Protein AF-A0A7S3L7G1-F1 (afdb_monomer)

Sequence (173 aa):
QKKRKDGKIVQGILNAWQRHDFYAVLGLRRFFPEGIRLIKGHGGKPGVPQKLNIKNAILKRQWPDVIILRIPTRAIQQAYRTRAVQTHPDKNRDPRTEQAFVAVQDAHKVLSDPELRKAYEMERQTHRLAVRQAWKDRYHKVINTTLRPVLVVLHKVVGPLTVPLVVVGALVF

Foldseek 3Di:
DVQVVLVVLLVQLVVCVVVVNLCSLLVNVPPPDPPPPPDDDDDDDDDDDDDDDPVCVVVVPDDDPDDPDDQDLVNLVVSLVVSLVSLPVVVHVDPSSVVSNVSSVVSSVQCNDPVSVVVSVVVVVVVVVVVVVVVVVVVCCCCVPPVVVVLVVVCVVVPPCSVVVVVVVVVVD

Solvent-accessible surface area (backbone atoms only — not comparable to full-atom values): 10375 Å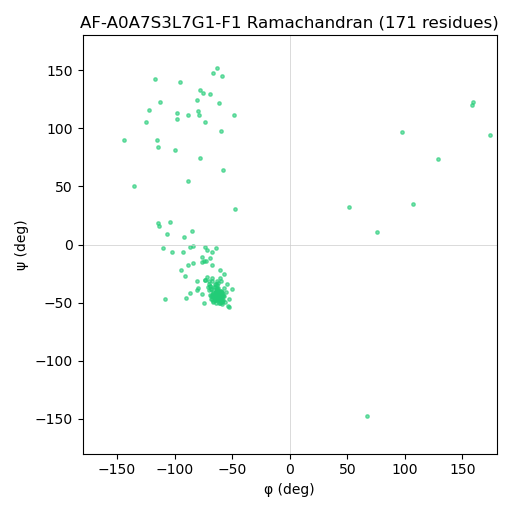² total; per-residue (Å²): 116,66,71,66,53,52,46,53,52,37,51,52,28,45,57,21,49,78,67,72,33,47,50,44,38,44,53,56,73,71,69,78,69,100,66,93,75,82,87,81,91,76,88,84,84,92,84,80,84,92,74,94,60,86,75,58,67,67,66,69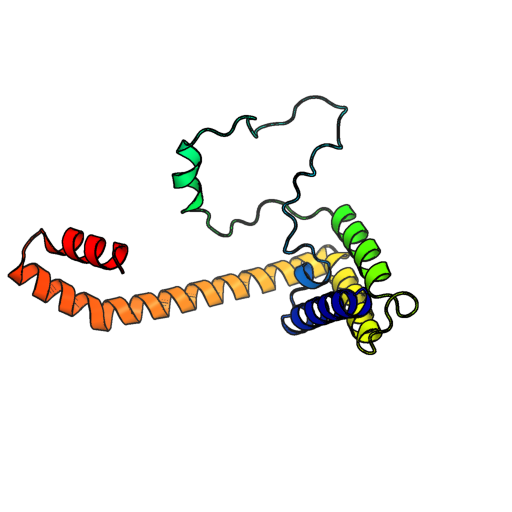,79,71,71,73,96,71,90,82,73,84,80,51,70,67,58,54,53,50,31,39,56,57,45,50,59,64,29,27,61,91,77,27,89,48,88,58,17,59,60,31,32,53,50,41,50,54,30,42,57,42,61,68,38,71,64,53,30,48,54,51,51,50,54,55,47,52,53,53,49,51,55,51,47,54,52,47,54,54,50,53,51,50,40,62,69,58,48,46,59,52,50,53,55,44,31,73,74,59,38,92,55,38,64,62,52,54,53,51,54,67,70,78,106

Nearest PDB structures (foldseek):
  8fe2-assembly2_B  TM=7.410E-01  e=1.344E-02  Homo sapiens
  8glv-assembly1_KA  TM=8.643E-01  e=3.970E-02  Chlamydomonas reinhardtii
  5vso-assembly1_A  TM=6.405E-01  e=1.669E-02  Saccharomyces cerevisiae S288C
  2cug-assembly1_A  TM=5.713E-01  e=1.669E-02  Mus musculus
  8d85-assembly1_D  TM=2.792E-01  e=5.787E+00  Homo sapiens

Mean predicted aligned error: 13.26 Å

pLDDT: mean 70.74, std 21.82, range [24.31, 95.44]

Secondary structure (DSSP, 8-state):
-HHHHHHHHHHHHHHHHHTT-HHHHTTGGG---S-TTS--SSS---S--S---TTHHHHTT-----------HHHHHHHHHHHHHHT-TTT---TTHHHHHHHHHHHHHHHHSHHHHHHHHHHHHHHHHHHHHHHHHHHHHHIIIIIHHHHHHHHHHHGGGHHHHHHHHHHH-

Organism: NCBI:txid265554

Radius of gyration: 23.53 Å; Cα contacts (8 Å, |Δi|>4): 101; chains: 1; bounding box: 49×37×68 Å

InterPro domains:
  IPR001623 DnaJ domain [PF00226] (74-121)
  IPR001623 DnaJ domain [PR00625] (80-95)
  IPR001623 DnaJ domain [PR00625] (96-116)
  IPR001623 DnaJ domain [PS50076] (21-124)
  IPR001623 DnaJ domain [SM00271] (20-116)
  IPR001623 DnaJ domain [cd06257] (68-113)
  IPR036869 Chaperone J-domain superfamily [G3DSA:1.10.287.110] (13-146)
  IPR036869 Chaperone J-domain superfamily [SSF46565] (74-126)
  IPR051100 DnaJ subfamily B/C chaperone co-factors [PTHR43908] (75-123)

Structure (mmCIF, N/CA/C/O backbone):
data_AF-A0A7S3L7G1-F1
#
_entry.id   AF-A0A7S3L7G1-F1
#
loop_
_atom_site.group_PDB
_atom_site.id
_atom_site.type_symbol
_atom_site.label_atom_id
_atom_site.label_alt_id
_atom_site.label_comp_id
_atom_site.label_asym_id
_atom_site.label_entity_id
_atom_site.label_seq_id
_atom_site.pdbx_PDB_ins_code
_atom_site.Cartn_x
_atom_site.Cartn_y
_atom_site.Cartn_z
_atom_site.occupancy
_atom_site.B_iso_or_equiv
_atom_site.auth_seq_id
_atom_site.auth_comp_id
_atom_site.auth_asym_id
_atom_site.auth_atom_id
_atom_site.pdbx_PDB_model_num
ATOM 1 N N . GLN A 1 1 ? -17.525 24.361 6.803 1.00 62.09 1 GLN A N 1
ATOM 2 C CA . GLN A 1 1 ? -16.321 23.794 6.136 1.00 62.09 1 GLN A CA 1
ATOM 3 C C . GLN A 1 1 ? -15.943 22.384 6.620 1.00 62.09 1 GLN A C 1
ATOM 5 O O . GLN A 1 1 ? -15.536 21.581 5.788 1.00 62.09 1 GLN A O 1
ATOM 10 N N . LYS A 1 2 ? -16.108 22.062 7.915 1.00 65.31 2 LYS A N 1
ATOM 11 C CA . LYS A 1 2 ? -15.770 20.762 8.537 1.00 65.31 2 LYS A CA 1
ATOM 12 C C . LYS A 1 2 ? -16.396 19.537 7.827 1.00 65.31 2 LYS A C 1
ATOM 14 O O . LYS A 1 2 ? -15.655 18.747 7.258 1.00 65.31 2 LYS A O 1
ATOM 19 N N . LYS A 1 3 ? -17.725 19.523 7.625 1.00 66.31 3 LYS A N 1
ATOM 20 C CA . LYS A 1 3 ? -18.466 18.461 6.895 1.00 66.31 3 LYS A CA 1
ATOM 21 C C . LYS A 1 3 ? -17.894 18.103 5.506 1.00 66.31 3 LYS A C 1
ATOM 23 O O . LYS A 1 3 ? -17.855 16.938 5.135 1.00 66.31 3 LYS A O 1
ATOM 28 N N . ARG A 1 4 ? -17.411 19.090 4.731 1.00 68.81 4 ARG A N 1
ATOM 29 C CA . ARG A 1 4 ? -16.813 18.854 3.396 1.00 68.81 4 ARG A CA 1
ATOM 30 C C . ARG A 1 4 ? -15.421 18.215 3.472 1.00 68.81 4 ARG A C 1
ATOM 32 O O . ARG A 1 4 ? -15.029 17.522 2.538 1.00 68.81 4 ARG A O 1
ATOM 39 N N . LYS A 1 5 ? -14.652 18.487 4.532 1.00 73.19 5 LYS A N 1
ATOM 40 C CA . LYS A 1 5 ? -13.332 17.874 4.753 1.00 73.19 5 LYS A CA 1
ATOM 41 C C . LYS A 1 5 ? -13.491 16.432 5.237 1.00 73.19 5 LYS A C 1
ATOM 43 O O . LYS A 1 5 ? -12.816 15.552 4.711 1.00 73.19 5 LYS A O 1
ATOM 48 N N . ASP A 1 6 ? -14.433 16.202 6.146 1.00 76.81 6 ASP A N 1
ATOM 49 C CA . ASP A 1 6 ? -14.698 14.889 6.740 1.00 76.81 6 ASP A CA 1
ATOM 50 C C . ASP A 1 6 ? -15.178 13.875 5.684 1.00 76.81 6 ASP A C 1
ATOM 52 O O . ASP A 1 6 ? -14.620 12.782 5.580 1.00 76.81 6 ASP A O 1
ATOM 56 N N . GLY A 1 7 ? -16.092 14.281 4.793 1.00 82.06 7 GLY A N 1
ATOM 57 C CA . GLY A 1 7 ? -16.542 13.428 3.684 1.00 82.06 7 GLY A CA 1
ATOM 58 C C . GLY A 1 7 ? -15.442 13.099 2.663 1.00 82.06 7 GLY A C 1
ATOM 59 O O . GLY A 1 7 ? -15.375 11.983 2.153 1.00 82.06 7 GLY A O 1
ATOM 60 N N . LYS A 1 8 ? -14.498 14.020 2.403 1.00 84.94 8 LYS A N 1
ATOM 61 C CA . LYS A 1 8 ? -13.336 13.739 1.530 1.00 84.94 8 LYS A CA 1
ATOM 62 C C . LYS A 1 8 ? -12.405 12.685 2.130 1.00 84.94 8 LYS A C 1
ATOM 64 O O . LYS A 1 8 ? -11.839 11.884 1.387 1.00 84.94 8 LYS A O 1
ATOM 69 N N . ILE A 1 9 ? -12.229 12.694 3.452 1.00 84.81 9 ILE A N 1
ATOM 70 C CA . ILE A 1 9 ? -11.407 11.704 4.157 1.00 84.81 9 ILE A CA 1
ATOM 71 C C . ILE A 1 9 ? -12.062 10.325 4.065 1.00 84.81 9 ILE A C 1
ATOM 73 O O . ILE A 1 9 ? -11.401 9.377 3.644 1.00 84.81 9 ILE A O 1
ATOM 77 N N . VAL A 1 10 ? -13.355 10.237 4.386 1.00 88.00 10 VAL A N 1
ATOM 78 C CA . VAL A 1 10 ? -14.147 8.998 4.305 1.00 88.00 10 VAL A CA 1
ATOM 79 C C . VAL A 1 10 ? -14.128 8.436 2.887 1.00 88.00 10 VAL A C 1
ATOM 81 O O . VAL A 1 10 ? -13.781 7.273 2.691 1.00 88.00 10 VAL A O 1
ATOM 84 N N . GLN A 1 11 ? -14.370 9.274 1.877 1.00 89.38 11 GLN A N 1
ATOM 85 C CA . GLN A 1 11 ? -14.317 8.837 0.484 1.00 89.38 11 GLN A CA 1
ATOM 86 C C . GLN A 1 11 ? -12.926 8.334 0.079 1.00 89.38 11 GLN A C 1
ATOM 88 O O . GLN A 1 11 ? -12.807 7.333 -0.623 1.00 89.38 11 GLN A O 1
ATOM 93 N N . GLY A 1 12 ? -11.860 9.007 0.523 1.00 87.88 12 GLY A N 1
ATOM 94 C CA . GLY A 1 12 ? -10.489 8.571 0.259 1.00 87.88 12 GLY A CA 1
ATOM 95 C C . GLY A 1 12 ? -10.175 7.203 0.868 1.00 87.88 12 GLY A C 1
ATOM 96 O O . GLY A 1 12 ? -9.491 6.400 0.234 1.00 87.88 12 GLY A O 1
ATOM 97 N N . ILE A 1 13 ? -10.705 6.929 2.062 1.00 89.81 13 ILE A N 1
ATOM 98 C CA . ILE A 1 13 ? -10.568 5.643 2.753 1.00 89.81 13 ILE A CA 1
ATOM 99 C C . ILE A 1 13 ? -11.325 4.542 2.006 1.00 89.81 13 ILE A C 1
ATOM 101 O O . ILE A 1 13 ? -10.747 3.496 1.724 1.00 89.81 13 ILE A O 1
ATOM 105 N N . LEU A 1 14 ? -12.573 4.790 1.608 1.00 91.44 14 LEU A N 1
ATOM 106 C CA . LEU A 1 14 ? -13.373 3.812 0.865 1.00 91.44 14 LEU A CA 1
ATOM 107 C C . LEU A 1 14 ? -12.778 3.499 -0.512 1.00 91.44 14 LEU A C 1
ATOM 109 O O . LEU A 1 14 ? -12.680 2.337 -0.893 1.00 91.44 14 LEU A O 1
ATOM 113 N N . ASN A 1 15 ? -12.283 4.512 -1.227 1.00 91.31 15 ASN A N 1
ATOM 114 C CA . ASN A 1 15 ? -11.596 4.304 -2.503 1.00 91.31 15 ASN A CA 1
ATOM 115 C C . ASN A 1 15 ? -10.296 3.497 -2.334 1.00 91.31 15 ASN A C 1
ATOM 117 O O . ASN A 1 15 ? -9.900 2.758 -3.233 1.00 91.31 15 ASN A O 1
ATOM 121 N N . ALA A 1 16 ? -9.593 3.669 -1.211 1.00 88.19 16 ALA A N 1
ATOM 122 C CA . ALA A 1 16 ? -8.414 2.873 -0.885 1.00 88.19 16 ALA A CA 1
ATOM 123 C C . ALA A 1 16 ? -8.783 1.420 -0.554 1.00 88.19 16 ALA A C 1
ATOM 125 O O . ALA A 1 16 ? -8.084 0.508 -0.995 1.00 88.19 16 ALA A O 1
ATOM 126 N N . TRP A 1 17 ? -9.896 1.212 0.151 1.00 91.62 17 TRP A N 1
ATOM 127 C CA . TRP A 1 17 ? -10.424 -0.118 0.443 1.00 91.62 17 TRP A CA 1
ATOM 128 C C . TRP A 1 17 ? -10.814 -0.860 -0.836 1.00 91.62 17 TRP A C 1
ATOM 130 O O . TRP A 1 17 ? -10.345 -1.970 -1.052 1.00 91.62 17 TRP A O 1
ATOM 140 N N . GLN A 1 18 ? -11.552 -0.222 -1.746 1.00 91.31 18 GLN A N 1
ATOM 141 C CA . GLN A 1 18 ? -11.922 -0.824 -3.036 1.00 91.31 18 GLN A CA 1
ATOM 142 C C . GLN A 1 18 ? -10.714 -1.275 -3.873 1.00 91.31 18 GLN A C 1
ATOM 144 O O . GLN A 1 18 ? -10.828 -2.160 -4.711 1.00 91.31 18 GLN A O 1
ATOM 149 N N . ARG A 1 19 ? -9.544 -0.662 -3.659 1.00 84.38 19 ARG A N 1
ATOM 150 C CA . ARG A 1 19 ? -8.284 -1.014 -4.333 1.00 84.38 19 ARG A CA 1
ATOM 151 C C . ARG A 1 19 ? -7.456 -2.046 -3.566 1.00 84.38 19 ARG A C 1
ATOM 153 O O . ARG A 1 19 ? -6.307 -2.267 -3.939 1.00 84.38 19 ARG A O 1
ATOM 160 N N . HIS A 1 20 ? -7.993 -2.597 -2.478 1.00 87.50 20 HIS A N 1
ATOM 161 C CA . HIS A 1 20 ? -7.287 -3.467 -1.539 1.00 87.50 20 HIS A CA 1
ATOM 162 C C . HIS A 1 20 ? -5.955 -2.865 -1.040 1.00 87.50 20 HIS A C 1
ATOM 164 O O . HIS A 1 20 ? -4.999 -3.583 -0.773 1.00 87.50 20 HIS A O 1
ATOM 170 N N . ASP A 1 21 ? -5.859 -1.532 -0.908 1.00 87.25 21 ASP A N 1
ATOM 171 C CA . ASP A 1 21 ? -4.638 -0.860 -0.438 1.00 87.25 21 ASP A CA 1
ATOM 172 C C . ASP A 1 21 ? -4.756 -0.500 1.052 1.00 87.25 21 ASP A C 1
ATOM 174 O O . ASP A 1 21 ? -5.053 0.640 1.428 1.00 87.25 21 ASP A O 1
ATOM 178 N N . PHE A 1 22 ? -4.497 -1.480 1.922 1.00 89.81 22 PHE A N 1
ATOM 179 C CA . PHE A 1 22 ? -4.603 -1.332 3.382 1.00 89.81 22 PHE A CA 1
ATOM 180 C C . PHE A 1 22 ? -3.670 -0.249 3.953 1.00 89.81 22 PHE A C 1
ATOM 182 O O . PHE A 1 22 ? -4.002 0.432 4.926 1.00 89.81 22 PHE A O 1
ATOM 189 N N . TYR A 1 23 ? -2.528 0.002 3.305 1.00 86.75 23 TYR A N 1
ATOM 190 C CA . TYR A 1 23 ? -1.631 1.093 3.690 1.00 86.75 23 TYR A CA 1
ATOM 191 C C . TYR A 1 23 ? -2.235 2.467 3.387 1.00 86.75 23 TYR A C 1
ATOM 193 O O . TYR A 1 23 ? -2.037 3.422 4.143 1.00 86.75 23 TYR A O 1
ATOM 201 N N . ALA A 1 24 ? -2.982 2.594 2.292 1.00 86.19 24 ALA A N 1
ATOM 202 C CA . ALA A 1 24 ? -3.678 3.827 1.946 1.00 86.19 24 ALA A CA 1
ATOM 203 C C . ALA A 1 24 ? -4.873 4.104 2.866 1.00 86.19 24 ALA A C 1
ATOM 205 O O . ALA A 1 24 ? -5.063 5.258 3.261 1.00 86.19 24 ALA A O 1
ATOM 206 N N . VAL A 1 25 ? -5.596 3.059 3.279 1.00 89.19 25 VAL A N 1
ATOM 207 C CA . VAL A 1 25 ? -6.682 3.135 4.273 1.00 89.19 25 VAL A CA 1
ATOM 208 C C . VAL A 1 25 ? -6.178 3.747 5.587 1.00 89.19 25 VAL A C 1
ATOM 210 O O . VAL A 1 25 ? -6.716 4.754 6.058 1.00 89.19 25 VAL A O 1
ATOM 213 N N . LEU A 1 26 ? -5.057 3.245 6.117 1.00 86.62 26 LEU A N 1
ATOM 214 C CA . LEU A 1 26 ? -4.431 3.803 7.323 1.00 86.62 26 LEU A CA 1
ATOM 215 C C . LEU A 1 26 ? -3.759 5.172 7.099 1.00 86.62 26 LEU A C 1
ATOM 217 O O . LEU A 1 26 ? -3.298 5.802 8.046 1.00 86.62 26 LEU A O 1
ATOM 221 N N . GLY A 1 27 ? -3.711 5.679 5.862 1.00 83.25 27 GLY A N 1
ATOM 222 C CA . GLY A 1 27 ? -3.041 6.941 5.528 1.00 83.25 27 GLY A CA 1
ATOM 223 C C . GLY A 1 27 ? -1.511 6.849 5.489 1.00 83.25 27 GLY A C 1
ATOM 224 O O . GLY A 1 27 ? -0.837 7.868 5.357 1.00 83.25 27 GLY A O 1
ATOM 225 N N . LEU A 1 28 ? -0.957 5.638 5.537 1.00 78.75 28 LEU A N 1
ATOM 226 C CA . LEU A 1 28 ? 0.483 5.374 5.515 1.00 78.75 28 LEU A CA 1
ATOM 227 C C . LEU A 1 28 ? 1.095 5.521 4.109 1.00 78.75 28 LEU A C 1
ATOM 229 O O . LEU A 1 28 ? 2.302 5.677 3.970 1.00 78.75 28 LEU A O 1
ATOM 233 N N . ARG A 1 29 ? 0.273 5.560 3.051 1.00 61.00 29 ARG A N 1
ATOM 234 C CA . ARG A 1 29 ? 0.727 5.721 1.653 1.00 61.00 29 ARG A CA 1
ATOM 235 C C . ARG A 1 29 ? 1.347 7.094 1.335 1.00 61.00 29 ARG A C 1
ATOM 237 O O . ARG A 1 29 ? 2.019 7.232 0.321 1.00 61.00 29 ARG A O 1
ATOM 244 N N . ARG A 1 30 ? 1.105 8.111 2.175 1.00 50.50 30 ARG A N 1
ATOM 245 C CA . ARG A 1 30 ? 1.688 9.468 2.073 1.00 50.50 30 ARG A CA 1
ATOM 246 C C . ARG A 1 30 ? 2.770 9.736 3.129 1.00 50.50 30 ARG A C 1
ATOM 248 O O . ARG A 1 30 ? 3.200 10.876 3.274 1.00 50.50 30 ARG A O 1
ATOM 255 N N . PHE A 1 31 ? 3.201 8.713 3.871 1.00 39.12 31 PHE A N 1
ATOM 256 C CA . PHE A 1 31 ? 4.145 8.853 4.977 1.00 39.12 31 PHE A CA 1
ATOM 257 C C . PHE A 1 31 ? 5.592 9.015 4.467 1.00 39.12 31 PHE A C 1
ATOM 259 O O . PHE A 1 31 ? 6.413 8.114 4.571 1.00 39.12 31 PHE A O 1
ATOM 266 N N . PHE A 1 32 ? 5.901 10.200 3.943 1.00 36.62 32 PHE A N 1
ATOM 267 C CA . PHE A 1 32 ? 7.209 10.839 4.110 1.00 36.62 32 PHE A CA 1
ATOM 268 C C . PHE A 1 32 ? 6.983 12.116 4.929 1.00 36.62 32 PHE A C 1
ATOM 270 O O . PHE A 1 32 ? 6.782 13.186 4.353 1.00 36.62 32 PHE A O 1
ATOM 277 N N . PRO A 1 33 ? 6.930 12.041 6.269 1.00 32.78 33 PRO A N 1
ATOM 278 C CA . PRO A 1 33 ? 7.006 13.225 7.092 1.00 32.78 33 PRO A CA 1
ATOM 279 C C . PRO A 1 33 ? 8.453 13.427 7.546 1.00 32.78 33 PRO A C 1
ATOM 281 O O . PRO A 1 33 ? 9.141 12.488 7.941 1.00 32.78 33 PRO A O 1
ATOM 284 N N . GLU A 1 34 ? 8.860 14.688 7.536 1.00 32.31 34 GLU A N 1
ATOM 285 C CA . GLU A 1 34 ? 9.990 15.370 8.191 1.00 32.31 34 GLU A CA 1
ATOM 286 C C . GLU A 1 34 ? 10.172 15.048 9.709 1.00 32.31 34 GLU A C 1
ATOM 288 O O . GLU A 1 34 ? 10.605 15.875 10.506 1.00 32.31 34 GLU A O 1
ATOM 293 N N . GLY A 1 35 ? 9.800 13.850 10.165 1.00 29.08 35 GLY A N 1
ATOM 294 C CA . GLY A 1 35 ? 9.476 13.514 11.550 1.00 29.08 35 GLY A CA 1
ATOM 295 C C . GLY A 1 35 ? 10.422 12.533 12.241 1.00 29.08 35 GLY A C 1
ATOM 296 O O . GLY A 1 35 ? 10.057 11.993 13.280 1.00 29.08 35 GLY A O 1
ATOM 297 N N . ILE A 1 36 ? 11.645 12.316 11.746 1.00 34.62 36 ILE A N 1
ATOM 298 C CA . ILE A 1 36 ? 12.712 11.652 12.529 1.00 34.62 36 ILE A CA 1
ATOM 299 C C . ILE A 1 36 ? 13.485 12.713 13.338 1.00 34.62 36 ILE A C 1
ATOM 301 O O . ILE A 1 36 ? 14.709 12.840 13.249 1.00 34.62 36 ILE A O 1
ATOM 305 N N . ARG A 1 37 ? 12.775 13.514 14.142 1.00 29.58 37 ARG A N 1
ATOM 306 C CA . ARG A 1 37 ? 13.391 14.451 15.106 1.00 29.58 37 ARG A CA 1
ATOM 307 C C . ARG A 1 37 ? 13.203 14.077 16.579 1.00 29.58 37 ARG A C 1
ATOM 309 O O . ARG A 1 37 ? 13.810 14.730 17.414 1.00 29.58 37 ARG A O 1
ATOM 316 N N . LEU A 1 38 ? 12.475 13.007 16.918 1.00 30.27 38 LEU A N 1
ATOM 317 C CA . LEU A 1 38 ? 12.098 12.728 18.319 1.00 30.27 38 LEU A CA 1
ATOM 318 C C . LEU A 1 38 ? 12.714 11.477 18.965 1.00 30.27 38 LEU A C 1
ATOM 320 O O . LEU A 1 38 ? 12.286 11.077 20.038 1.00 30.27 38 LEU A O 1
ATOM 324 N N . ILE A 1 39 ? 13.765 10.899 18.385 1.00 3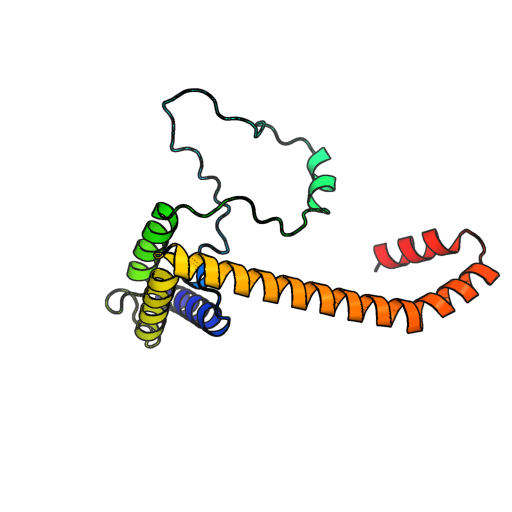0.94 39 ILE A N 1
ATOM 325 C CA . ILE A 1 39 ? 14.620 9.946 19.111 1.00 30.94 39 ILE A CA 1
ATOM 326 C C . ILE A 1 39 ? 16.002 10.591 19.218 1.00 30.94 39 ILE A C 1
ATOM 328 O O . ILE A 1 39 ? 16.816 10.524 18.293 1.00 30.94 39 ILE A O 1
ATOM 332 N N . LYS A 1 40 ? 16.207 11.344 20.303 1.00 28.16 40 LYS A N 1
ATOM 333 C CA . LYS A 1 40 ? 17.500 11.881 20.734 1.00 28.16 40 LYS A CA 1
ATOM 334 C C . LYS A 1 40 ? 17.839 11.159 22.037 1.00 28.16 40 LYS A C 1
ATOM 336 O O . LYS A 1 40 ? 17.045 11.205 22.966 1.00 28.16 40 LYS A O 1
ATOM 341 N N . GLY A 1 41 ? 18.989 10.491 22.067 1.00 29.16 41 GLY A N 1
ATOM 342 C CA . GLY A 1 41 ? 19.507 9.804 23.250 1.00 29.16 41 GLY A CA 1
ATOM 343 C C . GLY A 1 41 ? 19.890 8.361 22.955 1.00 29.16 41 GLY A C 1
ATOM 344 O O . GLY A 1 41 ? 19.125 7.467 23.282 1.00 29.16 41 GLY A O 1
ATOM 345 N N . HIS A 1 42 ? 21.010 8.196 22.248 1.00 27.14 42 HIS A N 1
ATOM 346 C CA . HIS A 1 42 ? 22.030 7.130 22.264 1.00 27.14 42 HIS A CA 1
ATOM 347 C C . HIS A 1 42 ? 22.745 7.207 20.900 1.00 27.14 42 HIS A C 1
ATOM 349 O O . HIS A 1 42 ? 22.104 7.257 19.851 1.00 27.14 42 HIS A O 1
ATOM 355 N N . GLY A 1 43 ? 24.057 7.443 20.951 1.00 31.52 43 GLY A N 1
ATOM 356 C CA . GLY A 1 43 ? 24.860 8.081 19.904 1.00 31.52 43 GLY A CA 1
ATOM 357 C C . GLY A 1 43 ? 24.873 7.395 18.532 1.00 31.52 43 GLY A C 1
ATOM 358 O O . GLY A 1 43 ? 24.887 6.176 18.434 1.00 31.52 43 GLY A O 1
ATOM 359 N N . GLY A 1 44 ? 24.932 8.227 17.481 1.00 24.31 44 GLY A N 1
ATOM 360 C CA . GLY A 1 44 ? 25.263 7.839 16.101 1.00 24.31 44 GLY A CA 1
ATOM 361 C C . GLY A 1 44 ? 24.065 7.613 15.167 1.00 24.31 44 GLY A C 1
ATOM 362 O O . GLY A 1 44 ? 23.511 6.523 15.112 1.00 24.31 44 GLY A O 1
ATOM 363 N N . LYS A 1 45 ? 23.689 8.620 14.359 1.00 28.25 45 LYS A N 1
ATOM 364 C CA . LYS A 1 45 ? 22.785 8.446 13.202 1.00 28.25 45 LYS A CA 1
ATOM 365 C C . LYS A 1 45 ? 23.620 8.330 11.919 1.00 28.25 45 LYS A C 1
ATOM 367 O O . LYS A 1 45 ? 24.209 9.341 11.531 1.00 28.25 45 LYS A O 1
ATOM 372 N N . PRO A 1 46 ? 23.658 7.185 11.218 1.00 27.61 46 PRO A N 1
ATOM 373 C CA . PRO A 1 46 ? 24.278 7.135 9.905 1.00 27.61 46 PRO A CA 1
ATOM 374 C C . PRO A 1 46 ? 23.319 7.709 8.849 1.00 27.61 46 PRO A C 1
ATOM 376 O O . PRO A 1 46 ? 22.301 7.109 8.515 1.00 27.61 46 PRO A O 1
ATOM 379 N N . GLY A 1 47 ? 23.681 8.876 8.306 1.00 30.17 47 GLY A N 1
ATOM 380 C CA . GLY A 1 47 ? 23.742 8.993 6.846 1.00 30.17 47 GLY A CA 1
ATOM 381 C C . GLY A 1 47 ? 22.688 9.794 6.076 1.00 30.17 47 GLY A C 1
ATOM 382 O O . GLY A 1 47 ? 22.423 9.431 4.937 1.00 30.17 47 GLY A O 1
ATOM 383 N N . VAL A 1 48 ? 22.144 10.907 6.586 1.00 32.34 48 VAL A N 1
ATOM 384 C CA . VAL A 1 48 ? 21.566 11.940 5.690 1.00 32.34 48 VAL A CA 1
ATOM 385 C C . VAL A 1 48 ? 22.223 13.295 5.980 1.00 32.34 48 VAL A C 1
ATOM 387 O O . VAL A 1 48 ? 21.944 13.885 7.028 1.00 32.34 48 VAL A O 1
ATOM 390 N N . PRO A 1 49 ? 23.123 13.790 5.107 1.00 29.22 49 PRO A N 1
ATOM 391 C CA . PRO A 1 49 ? 23.790 15.067 5.313 1.00 29.22 49 PRO A CA 1
ATOM 392 C C . PRO A 1 49 ? 22.819 16.242 5.156 1.00 29.22 49 PRO A C 1
ATOM 394 O O . PRO A 1 49 ? 22.087 16.379 4.176 1.00 29.22 49 PRO A O 1
ATOM 397 N N . GLN A 1 50 ? 22.847 17.111 6.162 1.00 45.66 50 GLN A N 1
ATOM 398 C CA . GLN A 1 50 ? 22.179 18.402 6.192 1.00 45.66 50 GLN A CA 1
ATOM 399 C C . GLN A 1 50 ? 22.934 19.370 5.274 1.00 45.66 50 GLN A C 1
ATOM 401 O O . GLN A 1 50 ? 24.020 19.806 5.641 1.00 45.66 50 GLN A O 1
ATOM 406 N N . LYS A 1 51 ? 22.377 19.675 4.095 1.00 29.47 51 LYS A N 1
ATOM 407 C CA . LYS A 1 51 ? 22.416 20.969 3.368 1.00 29.47 51 LYS A CA 1
ATOM 408 C C . LYS A 1 51 ? 22.118 20.732 1.883 1.00 29.47 51 LYS A C 1
ATOM 410 O O . LYS A 1 51 ? 22.774 19.949 1.206 1.00 29.47 51 LYS A O 1
ATOM 415 N N . LEU A 1 52 ? 21.086 21.413 1.394 1.00 36.34 52 LEU A N 1
ATOM 416 C CA . LEU A 1 52 ? 20.553 21.297 0.041 1.00 36.34 52 LEU A CA 1
ATOM 417 C C . LEU A 1 52 ? 21.432 22.112 -0.929 1.00 36.34 52 LEU A C 1
ATOM 419 O O . LEU A 1 52 ? 21.484 23.332 -0.818 1.00 36.34 52 LEU A O 1
ATOM 423 N N . ASN A 1 53 ? 22.119 21.455 -1.870 1.00 34.91 53 ASN A N 1
ATOM 424 C CA . ASN A 1 53 ? 22.833 22.102 -2.979 1.00 34.91 53 ASN A CA 1
ATOM 425 C C . ASN A 1 53 ? 22.199 21.655 -4.315 1.00 34.91 53 ASN A C 1
ATOM 427 O O . ASN A 1 53 ? 21.771 20.507 -4.458 1.00 34.91 53 ASN A O 1
ATOM 431 N N . ILE A 1 54 ? 22.111 22.567 -5.285 1.00 40.25 54 ILE A N 1
ATOM 432 C CA . ILE A 1 54 ? 21.245 22.560 -6.485 1.00 40.25 54 ILE A CA 1
ATOM 433 C C . ILE A 1 54 ? 21.561 21.402 -7.469 1.00 40.25 54 ILE A C 1
ATOM 435 O O . ILE A 1 54 ? 20.818 21.139 -8.410 1.00 40.25 54 ILE A O 1
ATOM 439 N N . LYS A 1 55 ? 22.583 20.584 -7.190 1.00 37.81 55 LYS A N 1
ATOM 440 C CA . LYS A 1 55 ? 22.888 19.335 -7.917 1.00 37.81 55 LYS A CA 1
ATOM 441 C C . LYS A 1 55 ? 21.863 18.203 -7.683 1.00 37.81 55 LYS A C 1
ATOM 443 O O . LYS A 1 55 ? 21.831 17.236 -8.441 1.00 37.81 55 LYS A O 1
ATOM 448 N N . ASN A 1 56 ? 20.962 18.344 -6.705 1.00 43.97 56 ASN A N 1
ATOM 449 C CA . ASN A 1 56 ? 19.915 17.358 -6.384 1.00 43.97 56 ASN A CA 1
ATOM 450 C C . ASN A 1 56 ? 18.743 17.297 -7.389 1.00 43.97 56 ASN A C 1
ATOM 452 O O . ASN A 1 56 ? 17.849 16.462 -7.235 1.00 43.97 56 ASN A O 1
ATOM 456 N N . ALA A 1 57 ? 18.726 18.147 -8.421 1.00 37.69 57 ALA A N 1
ATOM 457 C CA . ALA A 1 57 ? 17.702 18.098 -9.466 1.00 37.69 57 ALA A CA 1
ATOM 458 C C . ALA A 1 57 ? 17.837 16.855 -10.372 1.00 37.69 57 ALA A C 1
ATOM 460 O O . ALA A 1 57 ? 16.829 16.305 -10.812 1.00 37.69 57 ALA A O 1
ATOM 461 N N . ILE A 1 58 ? 19.062 16.359 -10.586 1.00 35.78 58 ILE A N 1
ATOM 462 C CA . ILE A 1 58 ? 19.339 15.215 -11.476 1.00 35.78 58 ILE A CA 1
ATOM 463 C C . ILE A 1 58 ? 19.040 13.876 -10.778 1.00 35.78 58 ILE A C 1
ATOM 465 O O . ILE A 1 58 ? 18.523 12.948 -11.396 1.00 35.78 58 ILE A O 1
ATOM 469 N N . LEU A 1 59 ? 19.219 13.803 -9.455 1.00 36.94 59 LEU A N 1
ATOM 470 C CA . LEU A 1 59 ? 18.901 12.610 -8.659 1.00 36.94 59 LEU A CA 1
ATOM 471 C C . LEU A 1 59 ? 17.395 12.368 -8.474 1.00 36.94 59 LEU A C 1
ATOM 473 O O . LEU A 1 59 ? 17.013 11.265 -8.102 1.00 36.94 59 LEU A O 1
ATOM 477 N N . LYS A 1 60 ? 16.512 13.337 -8.757 1.00 39.28 60 LYS A N 1
ATOM 478 C CA . LYS A 1 60 ? 15.048 13.135 -8.688 1.00 39.28 60 LYS A CA 1
ATOM 479 C C . LYS A 1 60 ? 14.475 12.313 -9.847 1.00 39.28 60 LYS A C 1
ATOM 481 O O . LYS A 1 60 ? 13.336 11.867 -9.745 1.00 39.28 60 LYS A O 1
ATOM 486 N N . ARG A 1 61 ? 15.224 12.102 -10.936 1.00 32.81 61 ARG A N 1
ATOM 487 C CA . ARG A 1 61 ? 14.694 11.475 -12.162 1.00 32.81 61 ARG A CA 1
ATOM 488 C C . ARG A 1 61 ? 14.876 9.953 -12.223 1.00 32.81 61 ARG A C 1
ATOM 490 O O . ARG A 1 61 ? 14.325 9.318 -13.114 1.00 32.81 61 ARG A O 1
ATOM 497 N N . GLN A 1 62 ? 15.589 9.366 -11.261 1.00 34.25 62 GLN A N 1
ATOM 498 C CA . GLN A 1 62 ? 15.961 7.949 -11.264 1.00 34.25 62 GLN A CA 1
ATOM 499 C C . GLN A 1 62 ? 15.740 7.291 -9.896 1.00 34.25 62 GLN A C 1
ATOM 501 O O . GLN A 1 62 ? 16.628 6.639 -9.360 1.00 34.25 62 GLN A O 1
ATOM 506 N N . TRP A 1 63 ? 14.554 7.447 -9.309 1.00 32.38 63 TRP A N 1
ATOM 507 C CA . TRP A 1 63 ? 14.164 6.585 -8.190 1.00 32.38 63 TRP A CA 1
ATOM 508 C C . TRP A 1 63 ? 13.280 5.460 -8.728 1.00 32.38 63 TRP A C 1
ATOM 510 O O . TRP A 1 63 ? 12.136 5.717 -9.108 1.00 32.38 63 TRP A O 1
ATOM 520 N N . PRO A 1 64 ? 13.774 4.210 -8.795 1.00 30.64 64 PRO A N 1
ATOM 521 C CA . PRO A 1 64 ? 12.877 3.075 -8.855 1.00 30.64 64 PRO A CA 1
ATOM 522 C C . PRO A 1 64 ? 12.066 3.034 -7.555 1.00 30.64 64 PRO A C 1
ATOM 524 O O . PRO A 1 64 ? 12.521 3.487 -6.510 1.00 30.64 64 PRO A O 1
ATOM 527 N N . ASP A 1 65 ? 10.862 2.481 -7.632 1.00 37.38 65 ASP A N 1
ATOM 528 C CA . ASP A 1 65 ? 9.982 2.141 -6.512 1.00 37.38 65 ASP A CA 1
ATOM 529 C C . ASP A 1 65 ? 10.638 1.158 -5.509 1.00 37.38 65 ASP A C 1
ATOM 531 O O . ASP A 1 65 ? 10.203 0.013 -5.360 1.00 37.38 65 ASP A O 1
ATOM 535 N N . VAL A 1 66 ? 11.717 1.560 -4.839 1.00 41.47 66 VAL A N 1
ATOM 536 C CA . VAL A 1 66 ? 12.453 0.707 -3.907 1.00 41.47 66 VAL A CA 1
ATOM 537 C C . VAL A 1 66 ? 11.838 0.842 -2.518 1.00 41.47 66 VAL A C 1
ATOM 539 O O . VAL A 1 66 ? 11.888 1.876 -1.856 1.00 41.47 66 VAL A O 1
ATOM 542 N N . ILE A 1 67 ? 11.227 -0.263 -2.108 1.00 51.44 67 ILE A N 1
ATOM 543 C CA . ILE A 1 67 ? 10.779 -0.602 -0.764 1.00 51.44 67 ILE A CA 1
ATOM 544 C C . ILE A 1 67 ? 11.996 -0.590 0.166 1.00 51.44 67 ILE A C 1
ATOM 546 O O . ILE A 1 67 ? 12.715 -1.577 0.231 1.00 51.44 67 ILE A O 1
ATOM 550 N N . ILE A 1 68 ? 12.245 0.495 0.896 1.00 42.16 68 ILE A N 1
ATOM 551 C CA . ILE A 1 68 ? 13.136 0.460 2.064 1.00 42.16 68 ILE A CA 1
ATOM 552 C C . ILE A 1 68 ? 12.560 1.414 3.096 1.00 42.16 68 ILE A C 1
ATOM 554 O O . ILE A 1 68 ? 12.810 2.609 3.060 1.00 42.16 68 ILE A O 1
ATOM 558 N N . LEU A 1 69 ? 11.697 0.870 3.947 1.00 52.12 69 LEU A N 1
ATOM 559 C CA . LEU A 1 69 ? 11.575 1.137 5.380 1.00 52.12 69 LEU A CA 1
ATOM 560 C C . LEU A 1 69 ? 10.328 0.361 5.808 1.00 52.12 69 LEU A C 1
ATOM 562 O O . LEU A 1 69 ? 9.194 0.813 5.654 1.00 52.12 69 LEU A O 1
ATOM 566 N N . ARG A 1 70 ? 10.542 -0.868 6.286 1.00 69.00 70 ARG A N 1
ATOM 567 C CA . ARG A 1 70 ? 9.511 -1.678 6.940 1.00 69.00 70 ARG A CA 1
ATOM 568 C C . ARG A 1 70 ? 8.814 -0.804 7.982 1.00 69.00 70 ARG A C 1
ATOM 570 O O . ARG A 1 70 ? 9.429 -0.422 8.974 1.00 69.00 70 ARG A O 1
ATOM 577 N N . ILE A 1 71 ? 7.546 -0.464 7.747 1.00 74.06 71 ILE A N 1
ATOM 578 C CA . ILE A 1 71 ? 6.786 0.392 8.666 1.00 74.06 71 ILE A CA 1
ATOM 579 C C . ILE A 1 71 ? 6.712 -0.336 10.017 1.00 74.06 71 ILE A C 1
ATOM 581 O O . ILE A 1 71 ? 6.231 -1.476 10.041 1.00 74.06 71 ILE A O 1
ATOM 585 N N . PRO A 1 72 ? 7.194 0.254 11.125 1.00 82.38 72 PRO A N 1
ATOM 586 C CA . PRO A 1 72 ? 7.186 -0.419 12.417 1.00 82.38 72 PRO A CA 1
ATOM 587 C C . PRO A 1 72 ? 5.747 -0.610 12.902 1.00 82.38 72 PRO A C 1
ATOM 589 O O . PRO A 1 72 ? 4.893 0.248 12.678 1.00 82.38 72 PRO A O 1
ATOM 592 N N . THR A 1 73 ? 5.476 -1.697 13.626 1.00 82.56 73 THR A N 1
ATOM 593 C CA . THR A 1 73 ? 4.133 -2.017 14.149 1.00 82.56 73 THR A CA 1
ATOM 594 C C . THR A 1 73 ? 3.549 -0.872 14.983 1.00 82.56 73 THR A C 1
ATOM 596 O O . THR A 1 73 ? 2.363 -0.573 14.891 1.00 82.56 73 THR A O 1
ATOM 599 N N . ARG A 1 74 ? 4.401 -0.132 15.711 1.00 81.62 74 ARG A N 1
ATOM 600 C CA . ARG A 1 74 ? 4.008 1.077 16.458 1.00 81.62 74 ARG A CA 1
ATOM 601 C C . ARG A 1 74 ? 3.418 2.174 15.561 1.00 81.62 74 ARG A C 1
ATOM 603 O O . ARG A 1 74 ? 2.437 2.801 15.942 1.00 81.62 74 ARG A O 1
ATOM 610 N N . ALA A 1 75 ? 3.976 2.388 14.367 1.00 82.38 75 ALA A N 1
ATOM 611 C CA . ALA A 1 75 ? 3.457 3.381 13.423 1.00 82.38 75 ALA A CA 1
ATOM 612 C C . ALA A 1 75 ? 2.111 2.949 12.823 1.00 82.38 75 ALA A C 1
ATOM 614 O O . ALA A 1 75 ? 1.242 3.790 12.605 1.00 82.38 75 ALA A O 1
ATOM 615 N N . ILE A 1 76 ? 1.906 1.644 12.618 1.00 85.12 76 ILE A N 1
ATOM 616 C CA . ILE A 1 76 ? 0.622 1.080 12.170 1.00 85.12 76 ILE A CA 1
ATOM 617 C C . ILE A 1 76 ? -0.449 1.292 13.242 1.00 85.12 76 ILE A C 1
ATOM 619 O O . ILE A 1 76 ? -1.523 1.811 12.943 1.00 85.12 76 ILE A O 1
ATOM 623 N N . GLN A 1 77 ? -0.132 0.982 14.501 1.00 87.31 77 GLN A N 1
ATOM 624 C CA . GLN A 1 77 ? -1.034 1.209 15.633 1.00 87.31 77 GLN A CA 1
ATOM 625 C C . GLN A 1 77 ? -1.362 2.697 15.816 1.00 87.31 77 GLN A C 1
ATOM 627 O O . GLN A 1 77 ? -2.512 3.056 16.065 1.00 87.31 77 GLN A O 1
ATOM 632 N N . GLN A 1 78 ? -0.372 3.581 15.664 1.00 87.25 78 GLN A N 1
ATOM 633 C CA . GLN A 1 78 ? -0.589 5.024 15.739 1.00 87.25 78 GLN A CA 1
ATOM 634 C C . GLN A 1 78 ? -1.505 5.515 14.611 1.00 87.25 78 GLN A C 1
ATOM 636 O O . GLN A 1 78 ? -2.464 6.239 14.876 1.00 87.25 78 GLN A O 1
ATOM 641 N N . ALA A 1 79 ? -1.252 5.085 13.374 1.00 86.94 79 ALA A N 1
ATOM 642 C CA . ALA A 1 79 ? -2.075 5.435 12.223 1.00 86.94 79 ALA A CA 1
ATOM 643 C C . ALA A 1 79 ? -3.517 4.927 12.369 1.00 86.94 79 ALA A C 1
ATOM 645 O O . ALA A 1 79 ? -4.456 5.673 12.087 1.00 86.94 79 ALA A O 1
ATOM 646 N N . TYR A 1 80 ? -3.698 3.708 12.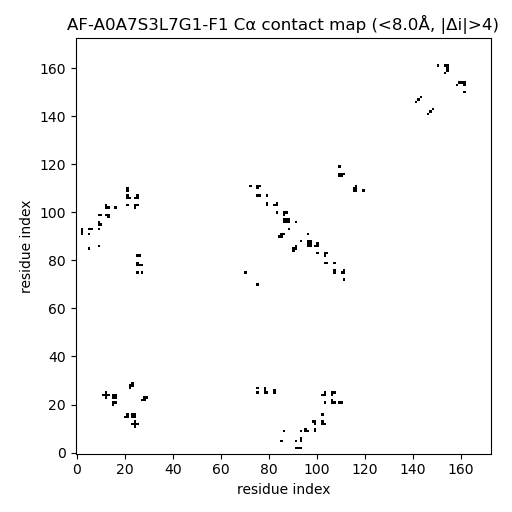889 1.00 91.94 80 TYR A N 1
ATOM 647 C CA . TYR A 1 80 ? -5.011 3.163 13.227 1.00 91.94 80 TYR A CA 1
ATOM 648 C C . TYR A 1 80 ? -5.743 4.039 14.243 1.00 91.94 80 TYR A C 1
ATOM 650 O O . TYR A 1 80 ? -6.858 4.470 13.966 1.00 91.94 80 TYR A O 1
ATOM 658 N N . ARG A 1 81 ? -5.109 4.393 15.370 1.00 90.81 81 ARG A N 1
ATOM 659 C CA . ARG A 1 81 ? -5.726 5.266 16.388 1.00 90.81 81 ARG A CA 1
ATOM 660 C C . ARG A 1 81 ? -6.147 6.611 15.798 1.00 90.81 81 ARG A C 1
ATOM 662 O O . ARG A 1 81 ? -7.258 7.075 16.043 1.00 90.81 81 ARG A O 1
ATOM 669 N N . THR A 1 82 ? -5.287 7.228 14.987 1.00 89.50 82 THR A N 1
ATOM 670 C CA . THR A 1 82 ? -5.604 8.498 14.323 1.00 89.50 82 THR A CA 1
ATOM 671 C C . THR A 1 82 ? -6.776 8.357 13.353 1.00 89.50 82 THR A C 1
ATOM 673 O O . THR A 1 82 ? -7.668 9.206 13.353 1.00 89.50 82 THR A O 1
ATOM 676 N N . ARG A 1 83 ? -6.805 7.296 12.540 1.00 89.81 83 ARG A N 1
ATOM 677 C CA . ARG A 1 83 ? -7.889 7.058 11.579 1.00 89.81 83 ARG A CA 1
ATOM 678 C C . ARG A 1 83 ? -9.205 6.696 12.252 1.00 89.81 83 ARG A C 1
ATOM 680 O O . ARG A 1 83 ? -10.209 7.299 11.900 1.00 89.81 83 ARG A O 1
ATOM 687 N N . ALA A 1 84 ? -9.182 5.831 13.259 1.00 91.06 84 ALA A N 1
ATOM 688 C CA . ALA A 1 84 ? -10.350 5.437 14.039 1.00 91.06 84 ALA A CA 1
ATOM 689 C C . ALA A 1 84 ? -11.074 6.651 14.641 1.00 91.06 84 ALA A C 1
ATOM 691 O O . ALA A 1 84 ? -12.295 6.734 14.583 1.00 91.06 84 ALA A O 1
ATOM 692 N N . VAL A 1 85 ? -10.328 7.641 15.148 1.00 90.06 85 VAL A N 1
ATOM 693 C CA . VAL A 1 85 ? -10.913 8.887 15.671 1.00 90.06 85 VAL A CA 1
ATOM 694 C C . VAL A 1 85 ? -11.514 9.760 14.560 1.00 90.06 85 VAL A C 1
ATOM 696 O O . VAL A 1 85 ? -12.528 10.418 14.784 1.00 90.06 85 VAL A O 1
ATOM 699 N N . GLN A 1 86 ? -10.906 9.787 13.371 1.00 87.31 86 GLN A N 1
ATOM 700 C CA . GLN A 1 86 ? -11.401 10.561 12.221 1.00 87.31 86 GLN A CA 1
ATOM 701 C C . GLN A 1 86 ? -12.648 9.942 11.578 1.00 87.31 86 GLN A C 1
ATOM 703 O O . GLN A 1 86 ? -13.471 10.665 11.018 1.00 87.31 86 GLN A O 1
ATOM 708 N N . THR A 1 87 ? -12.777 8.620 11.646 1.00 88.94 87 THR A N 1
ATOM 709 C CA . THR A 1 87 ? -13.905 7.861 11.099 1.00 88.94 87 THR A CA 1
ATOM 710 C C . THR A 1 87 ? -14.870 7.395 12.187 1.00 88.94 87 THR A C 1
ATOM 712 O O . THR A 1 87 ? -15.614 6.453 11.963 1.00 88.94 87 THR A O 1
ATOM 715 N N . HIS A 1 88 ? -14.864 8.002 13.375 1.00 86.62 88 HIS A N 1
ATOM 716 C CA . HIS A 1 88 ? -15.823 7.643 14.418 1.00 86.62 88 HIS A CA 1
ATOM 717 C C . HIS A 1 88 ? -17.198 8.273 14.116 1.00 86.62 88 HIS A C 1
ATOM 719 O O . HIS A 1 88 ? -17.235 9.481 13.852 1.00 86.62 88 HIS A O 1
ATOM 725 N N . PRO A 1 89 ? -18.318 7.525 14.205 1.00 86.25 89 PRO A N 1
ATOM 726 C CA . PRO A 1 89 ? -19.659 8.030 13.872 1.00 86.25 89 PRO A CA 1
ATOM 727 C C . PRO A 1 89 ? -20.088 9.236 14.725 1.00 86.25 89 PRO A C 1
ATOM 729 O O . PRO A 1 89 ? -20.747 10.142 14.230 1.00 86.25 89 PRO A O 1
ATOM 732 N N . ASP A 1 90 ? -19.635 9.312 15.980 1.00 87.56 90 ASP A N 1
ATOM 733 C CA . ASP A 1 90 ? -19.876 10.477 16.852 1.00 87.56 90 ASP A CA 1
ATOM 734 C C . ASP A 1 90 ? -19.193 11.768 16.346 1.00 87.56 90 ASP A C 1
ATOM 736 O O . ASP A 1 90 ? -19.741 12.868 16.415 1.00 87.56 90 ASP A O 1
ATOM 740 N N . LYS A 1 91 ? -17.985 11.652 15.775 1.00 82.38 91 LYS A N 1
ATOM 741 C CA . LYS A 1 91 ? -17.188 12.814 15.339 1.00 82.38 91 LYS A CA 1
ATOM 742 C C . LYS A 1 91 ? -17.446 13.206 13.890 1.00 82.38 91 LYS A C 1
ATOM 744 O O . LYS A 1 91 ? -17.260 14.376 13.542 1.00 82.38 91 LYS A O 1
ATOM 749 N N . ASN A 1 92 ? -17.852 12.252 13.055 1.00 83.00 92 ASN A N 1
ATOM 750 C CA . ASN A 1 92 ? -18.087 12.446 11.635 1.00 83.00 92 ASN A CA 1
ATOM 751 C C . ASN A 1 92 ? -19.527 12.067 11.270 1.00 83.00 92 ASN A C 1
ATOM 753 O O . ASN A 1 92 ? -19.927 10.914 11.354 1.00 83.00 92 ASN A O 1
ATOM 757 N N . ARG A 1 93 ? -20.290 13.068 10.819 1.00 82.69 93 ARG A N 1
ATOM 758 C CA . ARG A 1 93 ? -21.717 12.947 10.475 1.00 82.69 93 ARG A CA 1
ATOM 759 C C . ARG A 1 93 ? -21.966 12.437 9.047 1.00 82.69 93 ARG A C 1
AT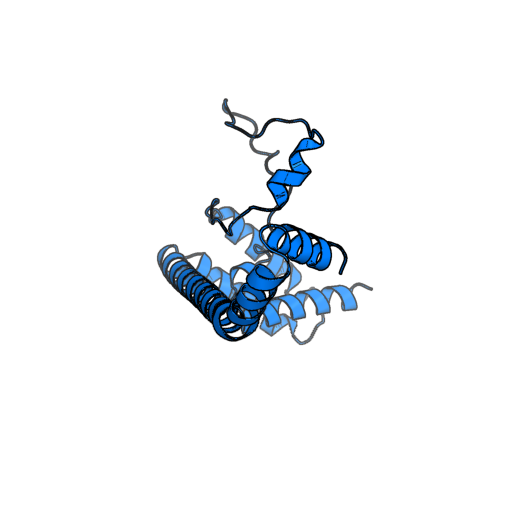OM 761 O O . ARG A 1 93 ? -23.071 12.600 8.534 1.00 82.69 93 ARG A O 1
ATOM 768 N N . ASP A 1 94 ? -20.945 11.937 8.353 1.00 85.69 94 ASP A N 1
ATOM 769 C CA . ASP A 1 94 ? -21.112 11.342 7.024 1.00 85.69 94 ASP A CA 1
ATOM 770 C C . ASP A 1 94 ? -21.743 9.940 7.160 1.00 85.69 94 ASP A C 1
ATOM 772 O O . ASP A 1 94 ? -21.235 9.142 7.950 1.00 85.69 94 ASP A O 1
ATOM 776 N N . PRO A 1 95 ? -22.807 9.599 6.408 1.00 87.06 95 PRO A N 1
ATOM 777 C CA . PRO A 1 95 ? -23.430 8.271 6.469 1.00 87.06 95 PRO A CA 1
ATOM 778 C C . PRO A 1 95 ? -22.471 7.134 6.090 1.00 87.06 95 PRO A C 1
ATOM 780 O O . PRO A 1 95 ? -22.672 5.991 6.482 1.00 87.06 95 PRO A O 1
ATOM 783 N N . ARG A 1 96 ? -21.397 7.430 5.349 1.00 90.12 96 ARG A N 1
ATOM 784 C CA . ARG A 1 96 ? -20.382 6.450 4.938 1.00 90.12 96 ARG A CA 1
ATOM 785 C C . ARG A 1 96 ? -19.300 6.214 5.999 1.00 90.12 96 ARG A C 1
ATOM 787 O O . ARG A 1 96 ? -18.383 5.421 5.783 1.00 90.12 96 ARG A O 1
ATOM 794 N N . THR A 1 97 ? -19.379 6.912 7.132 1.00 90.94 97 THR A N 1
ATOM 795 C CA . THR A 1 97 ? -18.390 6.849 8.218 1.00 90.94 97 THR A CA 1
ATOM 796 C C . THR A 1 97 ? -18.278 5.450 8.811 1.00 90.94 97 THR A C 1
ATOM 798 O O . THR A 1 97 ? -17.164 4.981 9.028 1.00 90.94 97 THR A O 1
ATOM 801 N N . GLU A 1 98 ? -19.405 4.767 9.013 1.00 91.25 98 GLU A N 1
ATOM 802 C CA . GLU A 1 98 ? -19.435 3.402 9.546 1.00 91.25 98 GLU A CA 1
ATOM 803 C C . GLU A 1 98 ? -18.663 2.436 8.641 1.00 91.25 98 GLU A C 1
ATOM 805 O O . GLU A 1 98 ? -17.753 1.746 9.096 1.00 91.25 98 GLU A O 1
ATOM 810 N N . GLN A 1 99 ? -18.922 2.486 7.332 1.00 93.25 99 GLN A N 1
ATOM 811 C CA . GLN A 1 99 ? -18.183 1.693 6.349 1.00 93.25 99 GLN A CA 1
ATOM 812 C C . GLN A 1 99 ? -16.683 2.018 6.393 1.00 93.25 99 GLN A C 1
ATOM 814 O O . GLN A 1 99 ? -15.851 1.120 6.473 1.00 93.25 99 GLN A O 1
ATOM 819 N N . ALA A 1 100 ? -16.301 3.297 6.407 1.00 92.69 100 ALA A N 1
ATOM 820 C CA . ALA A 1 100 ? -14.887 3.665 6.485 1.00 92.69 100 ALA A CA 1
ATOM 821 C C . ALA A 1 100 ? -14.217 3.212 7.794 1.00 92.69 100 ALA A C 1
ATOM 823 O O . ALA A 1 100 ? -13.026 2.901 7.786 1.00 92.69 100 ALA A O 1
ATOM 824 N N . PHE A 1 101 ? -14.953 3.152 8.904 1.00 94.12 101 PHE A N 1
ATOM 825 C CA . PHE A 1 101 ? -14.442 2.640 10.172 1.00 94.12 101 PHE A CA 1
ATOM 826 C C . PHE A 1 101 ? -14.171 1.135 10.110 1.00 94.12 101 PHE A C 1
ATOM 828 O O . PHE A 1 101 ? -13.084 0.709 10.502 1.00 94.12 101 PHE A O 1
ATOM 835 N N . VAL A 1 102 ? -15.093 0.353 9.538 1.00 94.50 102 VAL A N 1
ATOM 836 C CA . VAL A 1 102 ? -14.880 -1.084 9.284 1.00 94.50 102 VAL A CA 1
ATOM 837 C C . VAL A 1 102 ? -13.648 -1.290 8.393 1.00 94.50 102 VAL A C 1
ATOM 839 O O . VAL A 1 102 ? -12.767 -2.073 8.742 1.00 94.50 102 VAL A O 1
ATOM 842 N N . ALA A 1 103 ? -13.498 -0.486 7.332 1.00 94.88 103 ALA A N 1
ATOM 843 C CA . ALA A 1 103 ? -12.318 -0.500 6.460 1.00 94.88 103 ALA A CA 1
ATOM 844 C C . ALA A 1 103 ? -11.005 -0.357 7.243 1.00 94.88 103 ALA A C 1
ATOM 846 O O . ALA A 1 103 ? -10.026 -1.067 7.007 1.00 94.88 103 ALA A O 1
ATOM 847 N N . VAL A 1 104 ? -10.975 0.613 8.162 1.00 95.06 104 VAL A N 1
ATOM 848 C CA . VAL A 1 104 ? -9.806 0.939 8.984 1.00 95.06 104 VAL A CA 1
ATOM 849 C C . VAL A 1 104 ? -9.500 -0.187 9.970 1.00 95.06 104 VAL A C 1
ATOM 851 O O . VAL A 1 104 ? -8.323 -0.493 10.180 1.00 95.06 104 VAL A O 1
ATOM 854 N N . GLN A 1 105 ? -10.524 -0.822 10.544 1.00 95.44 105 GLN A N 1
ATOM 855 C CA . GLN A 1 105 ? -10.350 -1.988 11.410 1.00 95.44 105 GLN A CA 1
ATOM 856 C C . GLN A 1 105 ? -9.778 -3.180 10.648 1.00 95.44 105 GLN A C 1
ATOM 858 O O . GLN A 1 105 ? -8.802 -3.772 11.106 1.00 95.44 105 GLN A O 1
ATOM 863 N N . ASP A 1 106 ? -10.327 -3.505 9.481 1.00 95.19 106 ASP A N 1
ATOM 864 C CA . ASP A 1 106 ? -9.872 -4.648 8.687 1.00 95.19 106 ASP A CA 1
ATOM 865 C C . ASP A 1 106 ? -8.449 -4.442 8.162 1.00 95.19 106 ASP A C 1
ATOM 867 O O . ASP A 1 106 ? -7.606 -5.334 8.280 1.00 95.19 106 ASP A O 1
ATOM 871 N N . ALA A 1 107 ? -8.124 -3.226 7.709 1.00 94.12 107 ALA A N 1
ATOM 872 C CA . ALA A 1 107 ? -6.753 -2.864 7.360 1.00 94.12 107 ALA A CA 1
ATOM 873 C C . ALA A 1 107 ? -5.792 -3.030 8.547 1.00 94.12 107 ALA A C 1
ATOM 875 O O . ALA A 1 107 ? -4.671 -3.507 8.369 1.00 94.12 107 ALA A O 1
ATOM 876 N N . HIS A 1 108 ? -6.208 -2.657 9.763 1.00 94.75 108 HIS A N 1
ATOM 877 C CA . HIS A 1 108 ? -5.391 -2.869 10.954 1.00 94.75 108 HIS A CA 1
ATOM 878 C C . HIS A 1 108 ? -5.236 -4.355 11.283 1.00 94.75 108 HIS A C 1
ATOM 880 O O . HIS A 1 108 ? -4.113 -4.760 11.552 1.00 94.75 108 HIS A O 1
ATOM 886 N N . LYS A 1 109 ? -6.296 -5.174 11.217 1.00 94.81 109 LYS A N 1
ATOM 887 C CA . LYS A 1 109 ? -6.211 -6.625 11.472 1.00 94.81 109 LYS A CA 1
ATOM 888 C C . LYS A 1 109 ? -5.129 -7.268 10.599 1.00 94.81 109 LYS A C 1
ATOM 890 O O . LYS A 1 109 ? -4.188 -7.844 11.137 1.00 94.81 109 LYS A O 1
ATOM 895 N N . VAL A 1 110 ? -5.189 -7.041 9.284 1.00 93.50 110 VAL A N 1
ATOM 896 C CA . VAL A 1 110 ? -4.222 -7.590 8.314 1.00 93.50 110 VAL A CA 1
ATOM 897 C C . VAL A 1 110 ? -2.804 -7.054 8.535 1.00 93.50 110 VAL A C 1
ATOM 899 O O . VAL A 1 110 ? -1.841 -7.804 8.438 1.00 93.50 110 VAL A O 1
ATOM 902 N N . LEU A 1 111 ? -2.646 -5.759 8.834 1.00 90.12 111 LEU A N 1
ATOM 903 C CA . LEU A 1 111 ? -1.322 -5.140 8.994 1.00 90.12 111 LEU A CA 1
ATOM 904 C C . LEU A 1 111 ? -0.710 -5.320 10.394 1.00 90.12 111 LEU A C 1
ATOM 906 O O . LEU A 1 111 ? 0.487 -5.066 10.569 1.00 90.12 111 LEU A O 1
ATOM 910 N N . SER A 1 112 ? -1.518 -5.695 11.386 1.00 90.38 112 SER A N 1
ATOM 911 C CA . SER A 1 112 ? -1.085 -5.910 12.770 1.00 90.38 112 SER A CA 1
ATOM 912 C C . SER A 1 112 ? -0.412 -7.265 12.963 1.00 90.38 112 SER A C 1
ATOM 914 O O . SER A 1 112 ? 0.585 -7.337 13.684 1.00 90.38 112 SER A O 1
ATOM 916 N N . ASP A 1 113 ? -0.910 -8.297 12.281 1.00 93.12 113 ASP A N 1
ATOM 917 C CA . ASP A 1 113 ? -0.334 -9.635 12.283 1.00 93.12 113 ASP A CA 1
ATOM 918 C C . ASP A 1 113 ? 0.858 -9.704 11.304 1.00 93.12 113 ASP A C 1
ATOM 920 O O . ASP A 1 113 ? 0.713 -9.354 10.127 1.00 93.12 113 ASP A O 1
ATOM 924 N N . PRO A 1 114 ? 2.057 -10.116 11.758 1.00 89.56 114 PRO A N 1
ATOM 925 C CA . PRO A 1 114 ? 3.234 -10.206 10.900 1.00 89.56 114 PRO 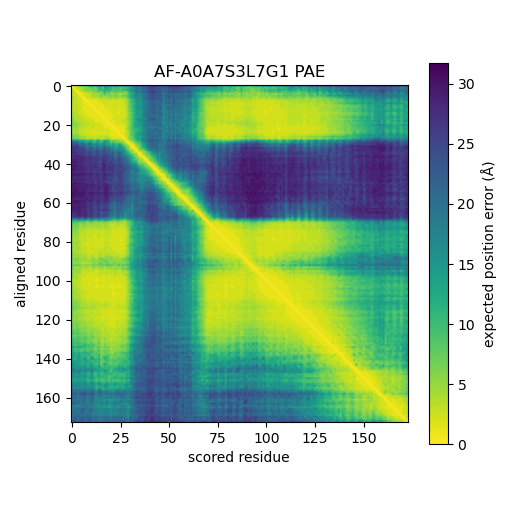A CA 1
ATOM 926 C C . PRO A 1 114 ? 3.084 -11.200 9.738 1.00 89.56 114 PRO A C 1
ATOM 928 O O . PRO A 1 114 ? 3.649 -10.942 8.669 1.00 89.56 114 PRO A O 1
ATOM 931 N N . GLU A 1 115 ? 2.352 -12.300 9.909 1.00 91.44 115 GLU A N 1
ATOM 932 C CA . GLU A 1 115 ? 2.169 -13.319 8.871 1.00 91.44 115 GLU A CA 1
ATOM 933 C C . GLU A 1 115 ? 1.206 -12.828 7.790 1.00 91.44 115 GLU A C 1
ATOM 935 O O . GLU A 1 115 ? 1.562 -12.807 6.606 1.00 91.44 115 GLU A O 1
ATOM 940 N N . LEU A 1 116 ? 0.036 -12.323 8.196 1.00 91.81 116 LEU A N 1
ATOM 941 C CA . LEU A 1 116 ? -0.950 -11.746 7.273 1.00 91.81 116 LEU A CA 1
ATOM 942 C C . LEU A 1 116 ? -0.376 -10.544 6.524 1.00 91.81 116 LEU A C 1
ATOM 944 O O . LEU A 1 116 ? -0.564 -10.400 5.313 1.00 91.81 116 LEU A O 1
ATOM 948 N N . ARG A 1 117 ? 0.394 -9.704 7.222 1.00 89.75 117 ARG A N 1
ATOM 949 C CA . ARG A 1 117 ? 1.081 -8.571 6.609 1.00 89.75 117 ARG A CA 1
ATOM 950 C C . ARG A 1 117 ? 2.071 -9.022 5.544 1.00 89.75 117 ARG A C 1
ATOM 952 O O . ARG A 1 117 ? 2.139 -8.391 4.490 1.00 89.75 117 ARG A O 1
ATOM 959 N N . LYS A 1 118 ? 2.847 -10.074 5.810 1.00 87.81 118 LYS A N 1
ATOM 960 C CA . LYS A 1 118 ? 3.821 -10.603 4.848 1.00 87.81 118 LYS A CA 1
ATOM 961 C C . LYS A 1 118 ? 3.114 -11.150 3.609 1.00 87.81 118 LYS A C 1
ATOM 963 O O . LYS A 1 118 ? 3.526 -10.813 2.502 1.00 87.81 118 LYS A O 1
ATOM 968 N N . ALA A 1 119 ? 2.043 -11.923 3.788 1.00 89.25 119 ALA A N 1
ATOM 969 C CA .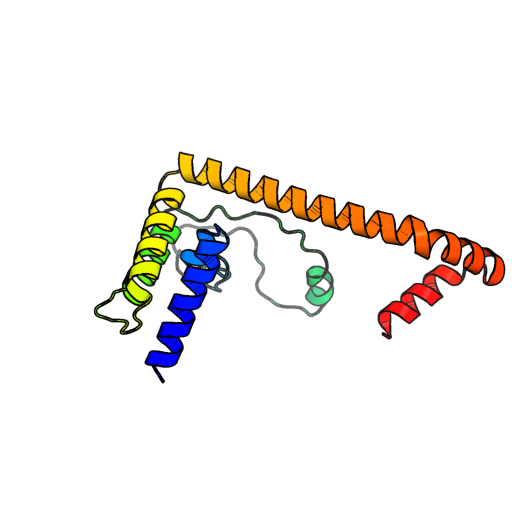 ALA A 1 119 ? 1.238 -12.444 2.683 1.00 89.25 119 ALA A CA 1
ATOM 970 C C . ALA A 1 119 ? 0.668 -11.308 1.813 1.00 89.25 119 ALA A C 1
ATOM 972 O O . ALA A 1 119 ? 0.875 -11.292 0.599 1.00 89.25 119 ALA A O 1
ATOM 973 N N . TYR A 1 120 ? 0.067 -10.296 2.444 1.00 89.00 120 TYR A N 1
ATOM 974 C CA . TYR A 1 120 ? -0.437 -9.106 1.757 1.00 89.00 120 TYR A CA 1
ATOM 975 C C . TYR A 1 120 ? 0.672 -8.321 1.032 1.00 89.00 120 TYR A C 1
ATOM 977 O O . TYR A 1 120 ? 0.497 -7.874 -0.102 1.00 89.00 120 TYR A O 1
ATOM 985 N N . GLU A 1 121 ? 1.837 -8.133 1.660 1.00 87.88 121 GLU A N 1
ATOM 986 C CA . GLU A 1 121 ? 2.968 -7.448 1.027 1.00 87.88 121 GLU A CA 1
ATOM 987 C C . GLU A 1 121 ? 3.495 -8.211 -0.193 1.00 87.88 121 GLU A C 1
ATOM 989 O O . GLU A 1 121 ? 3.822 -7.570 -1.194 1.00 87.88 121 GLU A O 1
ATOM 994 N N . MET A 1 122 ? 3.544 -9.545 -0.136 1.00 85.94 122 MET A N 1
ATOM 995 C CA . MET A 1 122 ? 3.937 -10.389 -1.267 1.00 85.94 122 MET A CA 1
ATOM 996 C C . MET A 1 122 ? 2.949 -10.257 -2.427 1.00 85.94 122 MET A C 1
ATOM 998 O O . MET A 1 122 ? 3.375 -9.943 -3.537 1.00 85.94 122 MET A O 1
ATOM 1002 N N . GLU A 1 123 ? 1.646 -10.398 -2.178 1.00 86.25 123 GLU A N 1
ATOM 1003 C CA . GLU A 1 123 ? 0.602 -10.216 -3.198 1.00 86.25 123 GLU A CA 1
ATOM 1004 C C . GLU A 1 123 ? 0.649 -8.809 -3.820 1.00 86.25 123 GLU A C 1
ATOM 1006 O O . GLU A 1 123 ? 0.608 -8.614 -5.038 1.00 86.2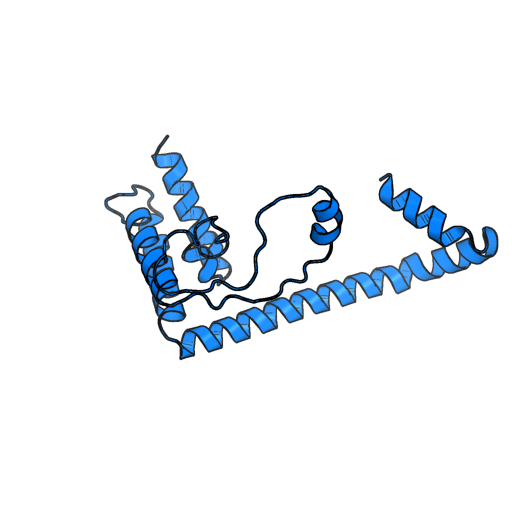5 123 GLU A O 1
ATOM 1011 N N . ARG A 1 124 ? 0.828 -7.786 -2.983 1.00 83.94 124 ARG A N 1
ATOM 1012 C CA . ARG A 1 124 ? 0.963 -6.407 -3.451 1.00 83.94 124 ARG A CA 1
ATOM 1013 C C . ARG A 1 124 ? 2.206 -6.217 -4.320 1.00 83.94 124 ARG A C 1
ATOM 1015 O O . ARG A 1 124 ? 2.171 -5.441 -5.279 1.00 83.94 124 ARG A O 1
ATOM 1022 N N . GLN A 1 125 ? 3.317 -6.869 -3.984 1.00 79.94 125 GLN A N 1
ATOM 1023 C CA . GLN A 1 125 ? 4.541 -6.822 -4.781 1.00 79.94 125 GLN A CA 1
ATOM 1024 C C . GLN A 1 125 ? 4.364 -7.539 -6.119 1.00 79.94 125 GLN A C 1
ATOM 1026 O O . GLN A 1 125 ? 4.708 -6.953 -7.146 1.00 79.94 125 GLN A O 1
ATOM 1031 N N . THR A 1 126 ? 3.788 -8.743 -6.137 1.00 79.44 126 THR A N 1
ATOM 1032 C CA . THR A 1 126 ? 3.556 -9.494 -7.381 1.00 79.44 126 THR A CA 1
ATOM 1033 C C . THR A 1 126 ? 2.644 -8.721 -8.325 1.00 79.44 126 THR A C 1
ATOM 1035 O O . THR A 1 126 ? 3.002 -8.535 -9.487 1.00 79.44 126 THR A O 1
ATOM 1038 N N . HIS A 1 127 ? 1.546 -8.148 -7.824 1.00 75.19 127 HIS A N 1
ATOM 1039 C CA . HIS A 1 127 ? 0.657 -7.305 -8.624 1.00 75.19 127 HIS A CA 1
ATOM 1040 C C . HIS A 1 127 ? 1.383 -6.074 -9.199 1.00 75.19 127 HIS A C 1
ATOM 1042 O O . HIS A 1 127 ? 1.262 -5.768 -10.387 1.00 75.19 127 HIS A O 1
ATOM 1048 N N . ARG A 1 128 ? 2.203 -5.375 -8.396 1.00 72.69 128 ARG A N 1
ATOM 1049 C CA . ARG A 1 128 ? 3.006 -4.233 -8.883 1.00 72.69 128 ARG A CA 1
ATOM 1050 C C . ARG A 1 128 ? 3.998 -4.642 -9.967 1.00 72.69 128 ARG A C 1
ATOM 1052 O O . ARG A 1 128 ? 4.180 -3.898 -10.931 1.00 72.69 128 ARG A O 1
ATOM 1059 N N . LEU A 1 129 ? 4.650 -5.789 -9.800 1.00 71.56 129 LEU A N 1
ATOM 1060 C CA . LEU A 1 129 ? 5.588 -6.319 -10.783 1.00 71.56 129 LEU A CA 1
ATOM 1061 C C . LEU A 1 129 ? 4.860 -6.703 -12.072 1.00 71.56 129 LEU A C 1
ATOM 1063 O O . LEU A 1 129 ? 5.314 -6.301 -13.138 1.00 71.56 129 LEU A O 1
ATOM 1067 N N . ALA A 1 130 ? 3.710 -7.371 -11.986 1.00 70.69 130 ALA A N 1
ATOM 1068 C CA . ALA A 1 130 ? 2.895 -7.741 -13.141 1.00 70.69 130 ALA A CA 1
ATOM 1069 C C . ALA A 1 130 ? 2.441 -6.511 -13.942 1.00 70.69 130 ALA A C 1
ATOM 1071 O O . ALA A 1 130 ? 2.662 -6.450 -15.149 1.00 70.69 130 ALA A O 1
ATOM 1072 N N . VAL A 1 131 ? 1.905 -5.481 -13.274 1.00 65.81 131 VAL A N 1
ATOM 1073 C CA . VAL A 1 131 ? 1.528 -4.214 -13.929 1.00 65.81 131 VAL A CA 1
ATOM 1074 C C . VAL A 1 131 ? 2.739 -3.552 -14.587 1.00 65.81 131 VAL A C 1
ATOM 1076 O O . VAL A 1 131 ? 2.647 -3.072 -15.716 1.00 65.81 131 VAL A O 1
ATOM 1079 N N . ARG A 1 132 ? 3.895 -3.543 -13.910 1.00 64.56 132 ARG A N 1
ATOM 1080 C CA . ARG A 1 132 ? 5.133 -2.980 -14.462 1.00 64.56 132 ARG A CA 1
ATOM 1081 C C . ARG A 1 132 ? 5.614 -3.749 -15.693 1.00 64.56 132 ARG A C 1
ATOM 1083 O O . ARG A 1 132 ? 6.067 -3.110 -16.640 1.00 64.56 132 ARG A O 1
ATOM 1090 N N . GLN A 1 133 ? 5.536 -5.079 -15.679 1.00 65.31 133 GLN A N 1
ATOM 1091 C CA . GLN A 1 133 ? 5.903 -5.911 -16.826 1.00 65.31 133 GLN A CA 1
ATOM 1092 C C . GLN A 1 133 ? 4.932 -5.693 -17.988 1.00 65.31 133 GLN A C 1
ATOM 1094 O O . GLN A 1 133 ? 5.377 -5.326 -19.066 1.00 65.31 133 GLN A O 1
ATOM 1099 N N . ALA A 1 134 ? 3.619 -5.730 -17.750 1.00 62.00 134 ALA A N 1
ATOM 1100 C CA . ALA A 1 134 ? 2.617 -5.459 -18.783 1.00 62.00 134 ALA A CA 1
ATOM 1101 C C . ALA A 1 134 ? 2.792 -4.072 -19.434 1.00 62.00 134 ALA A C 1
ATOM 1103 O O . ALA A 1 134 ? 2.624 -3.910 -20.646 1.00 62.00 134 ALA A O 1
ATOM 1104 N N . TRP A 1 135 ? 3.165 -3.058 -18.645 1.00 58.31 135 TRP A N 1
ATOM 1105 C CA . TRP A 1 135 ? 3.458 -1.722 -19.166 1.00 58.31 135 TRP A CA 1
ATOM 1106 C C . TRP A 1 135 ? 4.708 -1.713 -20.051 1.00 58.31 135 TRP A C 1
ATOM 1108 O O . TRP A 1 135 ? 4.690 -1.117 -21.130 1.00 58.31 135 TRP A O 1
ATOM 1118 N N . LYS A 1 136 ? 5.774 -2.411 -19.632 1.00 61.41 136 LYS A N 1
ATOM 1119 C CA . LYS A 1 136 ? 6.958 -2.618 -20.473 1.00 61.41 136 LYS A CA 1
ATOM 1120 C C . LYS A 1 136 ? 6.576 -3.333 -21.761 1.00 61.41 136 LYS A C 1
ATOM 1122 O O . LYS A 1 136 ? 6.937 -2.833 -22.817 1.00 61.41 136 LYS A O 1
ATOM 1127 N N . ASP A 1 137 ? 5.839 -4.433 -21.709 1.00 63.59 137 ASP A N 1
ATOM 1128 C CA . ASP A 1 137 ? 5.495 -5.223 -22.896 1.00 63.59 137 ASP A CA 1
ATOM 1129 C C . ASP A 1 137 ? 4.696 -4.395 -23.905 1.00 63.59 137 ASP A C 1
ATOM 1131 O O . ASP A 1 137 ? 4.998 -4.385 -25.101 1.00 63.59 137 ASP A O 1
ATOM 1135 N N . ARG A 1 138 ? 3.733 -3.603 -23.419 1.00 58.66 138 ARG A N 1
ATOM 1136 C CA . ARG A 1 138 ? 2.967 -2.672 -24.256 1.00 58.66 138 ARG A CA 1
ATOM 1137 C C . ARG A 1 138 ? 3.859 -1.600 -24.888 1.00 58.66 138 ARG A C 1
ATOM 1139 O O . ARG A 1 138 ? 3.734 -1.344 -26.084 1.00 58.66 138 ARG A O 1
ATOM 1146 N N . TYR A 1 139 ? 4.764 -1.001 -24.115 1.00 57.19 139 TYR A N 1
ATOM 1147 C CA . TYR A 1 139 ? 5.715 0.004 -24.602 1.00 57.19 139 TYR A CA 1
ATOM 1148 C C . TYR A 1 139 ? 6.663 -0.572 -25.664 1.00 57.19 139 TYR A C 1
ATOM 1150 O O . TYR A 1 139 ? 6.810 0.002 -26.743 1.00 57.19 139 TYR A O 1
ATOM 1158 N N . HIS A 1 140 ? 7.233 -1.751 -25.403 1.00 56.75 140 HIS A N 1
ATOM 1159 C CA . HIS A 1 140 ? 8.117 -2.442 -26.340 1.00 56.75 140 HIS A CA 1
ATOM 1160 C C . HIS A 1 140 ? 7.382 -2.835 -27.625 1.00 56.75 140 HIS A C 1
ATOM 1162 O O . HIS A 1 140 ? 7.944 -2.683 -28.708 1.00 56.75 140 HIS A O 1
ATOM 1168 N N . LYS A 1 141 ? 6.120 -3.280 -27.541 1.00 68.56 141 LYS A N 1
ATOM 1169 C CA . LYS A 1 141 ? 5.309 -3.603 -28.725 1.00 68.56 141 LYS A CA 1
ATOM 1170 C C . LYS A 1 141 ? 5.064 -2.375 -29.597 1.00 68.56 141 LYS A C 1
ATOM 1172 O O . LYS A 1 141 ? 5.269 -2.453 -30.806 1.00 68.56 141 LYS A O 1
ATOM 1177 N N . VAL A 1 142 ? 4.670 -1.247 -29.002 1.00 70.06 142 VAL A N 1
ATOM 1178 C CA . VAL A 1 142 ? 4.465 0.009 -29.744 1.00 70.06 142 VAL A CA 1
ATOM 1179 C C . VAL A 1 142 ? 5.772 0.448 -30.404 1.00 70.06 142 VAL A C 1
ATOM 1181 O O . VAL A 1 142 ? 5.803 0.638 -31.615 1.00 70.06 142 VAL A O 1
ATOM 1184 N N . ILE A 1 143 ? 6.877 0.504 -29.657 1.00 65.38 143 ILE A N 1
ATOM 1185 C CA . ILE A 1 143 ? 8.168 0.936 -30.209 1.00 65.38 143 ILE A CA 1
ATOM 1186 C C . ILE A 1 143 ? 8.641 0.041 -31.343 1.00 65.38 143 ILE A C 1
ATOM 1188 O O . ILE A 1 143 ? 9.030 0.546 -32.392 1.00 65.38 143 ILE A O 1
ATOM 1192 N N . ASN A 1 144 ? 8.617 -1.275 -31.156 1.00 68.00 144 ASN A N 1
ATOM 1193 C CA . ASN A 1 144 ? 9.164 -2.186 -32.153 1.00 68.00 144 ASN A CA 1
ATOM 1194 C C . ASN A 1 144 ? 8.297 -2.271 -33.413 1.00 68.00 144 ASN A C 1
ATOM 1196 O O . ASN A 1 144 ? 8.840 -2.514 -34.487 1.00 68.00 144 ASN A O 1
ATOM 1200 N N . THR A 1 145 ? 6.986 -2.048 -33.297 1.00 70.50 145 THR A N 1
ATOM 1201 C CA . THR A 1 145 ? 6.061 -2.167 -34.434 1.00 70.50 145 THR A CA 1
ATOM 1202 C C . THR A 1 145 ? 5.969 -0.875 -35.241 1.00 70.50 145 THR A C 1
ATOM 1204 O O . THR A 1 145 ? 5.945 -0.933 -36.465 1.00 70.50 145 THR A O 1
ATOM 1207 N N . THR A 1 146 ? 5.922 0.292 -34.589 1.00 70.75 146 THR A N 1
ATOM 1208 C CA . THR A 1 146 ? 5.699 1.571 -35.288 1.00 70.75 146 THR A CA 1
ATOM 1209 C C . THR A 1 146 ? 6.948 2.439 -35.342 1.00 70.75 146 THR A C 1
ATOM 1211 O O . THR A 1 146 ? 7.303 2.939 -36.405 1.00 70.75 146 THR A O 1
ATOM 1214 N N . LEU A 1 147 ? 7.656 2.601 -34.225 1.00 73.00 147 LEU A N 1
ATOM 1215 C CA . LEU A 1 147 ? 8.767 3.554 -34.143 1.00 73.00 147 LEU A CA 1
ATOM 1216 C C . LEU A 1 147 ? 10.060 3.002 -34.748 1.00 73.00 147 LEU A C 1
ATOM 1218 O O . LEU A 1 147 ? 10.766 3.727 -35.440 1.00 73.00 147 LEU A O 1
ATOM 1222 N N . ARG A 1 148 ? 10.366 1.718 -34.548 1.00 76.81 148 ARG A N 1
ATOM 1223 C CA . ARG A 1 148 ? 11.587 1.079 -35.056 1.00 76.81 148 ARG A CA 1
ATOM 1224 C C . ARG A 1 148 ? 11.709 1.122 -36.588 1.00 76.81 148 ARG A C 1
ATOM 1226 O O . ARG A 1 148 ? 12.765 1.556 -37.043 1.00 76.81 148 ARG A O 1
ATOM 1233 N N . PRO A 1 149 ? 10.702 0.738 -37.400 1.00 81.38 149 PRO A N 1
ATOM 1234 C CA . PRO A 1 149 ? 10.825 0.834 -38.856 1.00 81.38 149 PRO A CA 1
ATOM 1235 C C . PRO A 1 149 ? 10.958 2.286 -39.334 1.00 81.38 149 PRO A C 1
ATOM 1237 O O . PRO A 1 149 ? 11.811 2.569 -40.173 1.00 81.38 149 PRO A O 1
ATOM 1240 N N . VAL A 1 150 ? 10.198 3.220 -38.750 1.00 81.88 150 VAL A N 1
ATOM 1241 C CA . VAL A 1 150 ? 10.294 4.653 -39.076 1.00 81.88 150 VAL A CA 1
ATOM 1242 C C . VAL A 1 150 ? 11.691 5.190 -38.768 1.00 81.88 150 VAL A C 1
ATOM 1244 O O . VAL A 1 150 ? 12.296 5.834 -39.617 1.00 81.88 150 VAL A O 1
ATOM 1247 N N . LEU A 1 151 ? 12.244 4.870 -37.596 1.00 80.50 151 LEU A N 1
ATOM 1248 C CA . LEU A 1 151 ? 13.592 5.282 -37.200 1.00 80.50 151 LEU A CA 1
ATOM 1249 C C . LEU A 1 151 ? 14.679 4.695 -38.111 1.00 80.50 151 LEU A C 1
ATOM 1251 O O . LEU A 1 151 ? 15.641 5.395 -38.415 1.00 80.50 151 LEU A O 1
ATOM 1255 N N . VAL A 1 152 ? 14.532 3.447 -38.574 1.00 82.31 152 VAL A N 1
ATOM 1256 C CA . VAL A 1 152 ? 15.476 2.822 -39.521 1.00 82.31 152 VAL A CA 1
ATOM 1257 C C . VAL A 1 152 ? 15.463 3.545 -40.866 1.00 82.31 152 VAL A C 1
ATOM 1259 O O . VAL A 1 152 ? 16.527 3.817 -41.421 1.00 82.31 152 VAL A O 1
ATOM 1262 N N . VAL A 1 153 ? 14.279 3.888 -41.382 1.00 85.12 153 VAL A N 1
ATOM 1263 C CA . VAL A 1 153 ? 14.152 4.669 -42.621 1.00 85.12 153 VAL A CA 1
ATOM 1264 C C . VAL A 1 153 ? 14.734 6.068 -42.427 1.00 85.12 153 VAL A C 1
ATOM 1266 O O . VAL A 1 153 ? 15.559 6.500 -43.228 1.00 85.12 153 VAL A O 1
ATOM 1269 N N . LEU A 1 154 ? 14.389 6.742 -41.329 1.00 79.88 154 LEU A N 1
ATOM 1270 C CA . LEU A 1 154 ? 14.901 8.074 -41.013 1.00 79.88 154 LEU A CA 1
ATOM 1271 C C . LEU A 1 154 ? 16.434 8.072 -40.914 1.00 79.88 154 LEU A C 1
ATOM 1273 O O . LEU A 1 154 ? 17.082 8.975 -41.432 1.00 79.88 154 LEU A O 1
ATOM 1277 N N . HIS A 1 155 ? 17.026 7.046 -40.289 1.00 80.94 155 HIS A N 1
ATOM 1278 C CA . HIS A 1 155 ? 18.480 6.919 -40.139 1.00 80.94 155 HIS A CA 1
ATOM 1279 C C . HIS A 1 155 ? 19.176 6.689 -41.481 1.00 80.94 155 HIS A C 1
ATOM 1281 O O . HIS A 1 155 ? 20.291 7.161 -41.675 1.00 80.94 155 HIS A O 1
ATOM 1287 N N . LYS A 1 156 ? 18.524 6.027 -42.445 1.00 86.06 156 LYS A N 1
ATOM 1288 C CA . LYS A 1 156 ? 19.057 5.921 -43.812 1.00 86.06 156 LYS A CA 1
ATOM 1289 C C . LYS A 1 156 ? 19.069 7.262 -44.554 1.00 86.06 156 LYS A C 1
ATOM 1291 O O . LYS A 1 156 ? 19.914 7.441 -45.420 1.00 86.06 156 LYS A O 1
ATOM 1296 N N . VAL A 1 157 ? 18.156 8.179 -44.225 1.00 87.19 157 VAL A N 1
ATOM 1297 C CA . VAL A 1 157 ? 18.025 9.485 -44.896 1.00 87.19 157 VAL A CA 1
ATOM 1298 C C . VAL A 1 157 ? 18.883 10.562 -44.228 1.00 87.19 157 VAL A C 1
ATOM 1300 O O . VAL A 1 157 ? 19.571 11.314 -44.907 1.00 87.19 157 VAL A O 1
ATOM 1303 N N . VAL A 1 158 ? 18.850 10.639 -42.897 1.00 86.50 158 VAL A N 1
ATOM 1304 C CA . VAL A 1 158 ? 19.476 11.717 -42.105 1.00 86.50 158 VAL A CA 1
ATOM 1305 C C . VAL A 1 158 ? 20.798 11.260 -41.462 1.00 86.50 158 VAL A C 1
ATOM 1307 O O . VAL A 1 158 ? 21.538 12.056 -40.885 1.00 86.50 158 VAL A O 1
ATOM 1310 N N . GLY A 1 159 ? 21.133 9.971 -41.572 1.00 80.81 159 GLY A N 1
ATOM 1311 C CA . GLY A 1 159 ? 22.377 9.413 -41.053 1.00 80.81 159 GLY A CA 1
ATOM 1312 C C . GLY A 1 159 ? 22.449 9.439 -39.516 1.00 80.81 159 GLY A C 1
ATOM 1313 O O . GLY A 1 159 ? 21.419 9.334 -38.843 1.00 80.81 159 GLY A O 1
ATOM 1314 N N . PRO A 1 160 ? 23.649 9.600 -38.926 1.00 84.56 160 PRO A N 1
ATOM 1315 C CA . PRO A 1 160 ? 23.869 9.482 -37.479 1.00 84.56 160 PRO A CA 1
ATOM 1316 C C . PRO A 1 160 ? 23.201 10.588 -36.640 1.00 84.56 160 PRO A C 1
ATOM 1318 O O . PRO A 1 160 ? 23.196 10.512 -35.411 1.00 84.56 160 PRO A O 1
ATOM 1321 N N . LEU A 1 161 ? 22.616 11.610 -37.275 1.00 83.75 161 LEU A N 1
ATOM 1322 C CA . LEU A 1 161 ? 21.953 12.728 -36.599 1.00 83.75 161 LEU A CA 1
ATOM 1323 C C . LEU A 1 161 ? 20.477 12.463 -36.254 1.00 83.75 161 LEU A C 1
ATOM 1325 O O . LEU A 1 161 ? 19.848 13.301 -35.609 1.00 83.75 161 LEU A O 1
ATOM 1329 N N . THR A 1 162 ? 19.902 11.311 -36.611 1.00 80.12 162 THR A N 1
ATOM 1330 C CA . THR A 1 162 ? 18.489 11.017 -36.301 1.00 80.12 162 THR A CA 1
ATOM 1331 C C . THR A 1 162 ? 18.171 10.941 -34.819 1.00 80.12 162 THR A C 1
ATOM 1333 O O . THR A 1 162 ? 17.146 11.462 -34.383 1.00 80.12 162 THR A O 1
ATOM 1336 N N . VAL A 1 163 ? 19.027 10.284 -34.037 1.00 75.44 163 VAL A N 1
ATOM 1337 C CA . VAL A 1 163 ? 18.810 10.090 -32.598 1.00 75.44 163 VAL A CA 1
ATOM 1338 C C . VAL A 1 163 ? 18.742 11.433 -31.855 1.00 75.44 163 VAL A C 1
ATOM 1340 O O . VAL A 1 163 ? 17.753 11.646 -31.151 1.00 75.44 163 VAL A O 1
ATOM 1343 N N . PRO A 1 164 ? 19.696 12.375 -32.021 1.00 77.56 164 PRO A N 1
ATOM 1344 C CA . PRO A 1 164 ? 19.589 13.679 -31.371 1.00 77.56 164 PRO A CA 1
ATOM 1345 C C . PRO A 1 164 ? 18.372 14.492 -31.842 1.00 77.56 164 PRO A C 1
ATOM 1347 O O . PRO A 1 164 ? 17.740 15.140 -31.013 1.00 77.56 164 PRO A O 1
ATOM 1350 N N . LEU A 1 165 ? 17.971 14.410 -33.117 1.00 78.00 165 LEU A N 1
ATOM 1351 C CA . LEU A 1 165 ? 16.803 15.139 -33.639 1.00 78.00 165 LEU A CA 1
ATOM 1352 C C . LEU A 1 165 ? 15.478 14.677 -33.012 1.00 78.00 165 LEU A C 1
ATOM 1354 O O . LEU A 1 165 ? 14.658 15.502 -32.610 1.00 78.00 165 LEU A O 1
ATOM 1358 N N . VAL A 1 166 ? 15.283 13.363 -32.872 1.00 80.06 166 VAL A N 1
ATOM 1359 C CA . VAL A 1 166 ? 14.078 12.794 -32.242 1.00 80.06 166 VAL A CA 1
ATOM 1360 C C . VAL A 1 166 ? 14.036 13.105 -30.744 1.00 80.06 166 VAL A C 1
ATOM 1362 O O . VAL A 1 166 ? 12.973 13.410 -30.206 1.00 80.06 166 VAL A O 1
ATOM 1365 N N . VAL A 1 167 ? 15.189 13.079 -30.068 1.00 74.62 167 VAL A N 1
ATOM 1366 C CA . VAL A 1 167 ? 15.291 13.421 -28.641 1.00 74.62 167 VAL A CA 1
ATOM 1367 C C . VAL A 1 167 ? 14.991 14.901 -28.394 1.00 74.62 16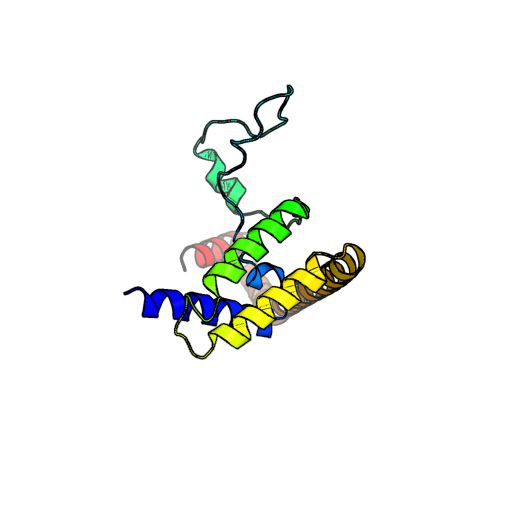7 VAL A C 1
ATOM 1369 O O . VAL A 1 167 ? 14.271 15.216 -27.449 1.00 74.62 167 VAL A O 1
ATOM 1372 N N . VAL A 1 168 ? 15.491 15.803 -29.245 1.00 78.62 168 VAL A N 1
ATOM 1373 C CA . VAL A 1 168 ? 15.187 17.242 -29.161 1.00 78.62 168 VAL A CA 1
ATOM 1374 C C . VAL A 1 168 ? 13.704 17.497 -29.439 1.00 78.62 168 VAL A C 1
ATOM 1376 O O . VAL A 1 168 ? 13.060 18.198 -28.663 1.00 78.62 168 VAL A O 1
ATOM 1379 N N . GLY A 1 169 ? 13.128 16.870 -30.470 1.00 71.06 169 GLY A N 1
ATOM 1380 C CA . GLY A 1 169 ? 11.698 16.990 -30.773 1.00 71.06 169 GLY A CA 1
ATOM 1381 C C . GLY A 1 169 ? 10.788 16.519 -29.631 1.00 71.06 169 GLY A C 1
ATOM 1382 O O . GLY A 1 169 ? 9.814 17.191 -29.311 1.00 71.06 169 GLY A O 1
ATOM 1383 N N . ALA A 1 170 ? 11.138 15.417 -28.961 1.00 68.19 170 ALA A N 1
ATOM 1384 C CA . ALA A 1 170 ? 10.381 14.878 -27.825 1.00 68.19 170 ALA A CA 1
ATOM 1385 C C . ALA A 1 170 ? 10.577 15.641 -26.497 1.00 68.19 170 ALA A C 1
ATOM 1387 O O . ALA A 1 170 ? 9.882 15.357 -25.527 1.00 68.19 170 ALA A O 1
ATOM 1388 N N . LEU A 1 171 ? 11.554 16.552 -26.414 1.00 60.69 171 LEU A N 1
ATOM 1389 C CA . LEU A 1 171 ? 11.787 17.412 -25.244 1.00 60.69 171 LEU A CA 1
ATOM 1390 C C . LEU A 1 171 ? 11.107 18.781 -25.367 1.00 60.69 171 LEU A C 1
ATOM 1392 O O . LEU A 1 171 ? 10.895 19.442 -24.352 1.00 60.69 171 LEU A O 1
ATOM 1396 N N . VAL A 1 172 ? 10.812 19.209 -26.596 1.00 72.19 172 VAL A N 1
ATOM 1397 C CA . VAL A 1 172 ? 10.170 20.496 -26.906 1.00 72.19 172 VAL A CA 1
ATOM 1398 C C . VAL A 1 172 ? 8.636 20.391 -26.900 1.00 72.19 172 VAL A C 1
ATOM 1400 O O . VAL A 1 172 ? 7.966 21.413 -26.770 1.00 72.19 172 VAL A O 1
ATOM 1403 N N . PHE A 1 173 ? 8.086 19.176 -26.993 1.00 43.53 173 PHE A N 1
ATOM 1404 C CA . PHE A 1 173 ? 6.650 18.877 -27.014 1.00 43.53 173 PHE A CA 1
ATOM 1405 C C . PHE A 1 173 ? 6.230 18.071 -25.778 1.00 43.53 173 PHE A C 1
ATOM 1407 O O . PHE A 1 173 ? 5.147 18.354 -25.220 1.00 43.53 173 PHE A O 1
#